Protein AF-A0A1F8R377-F1 (afdb_monomer_lite)

Secondary structure (DSSP, 8-state):
------------SSPSSSPPPPPTTSSTTS--HHHHHHHSSEEEEEEETTEEEEEESSS-EEGGGS-HHHHHHHHHHHHHHHHHHHHTT---EEEEESTTTTS-TTHHHHHHHHHHHHHHTT-EEEEE---GGG--

pLDDT: mean 83.49, std 13.33, range [43.28, 95.69]

Foldseek 3Di:
DDDPPDDPPPDPLADPPDDFDFPPCLDDPHFQPQLCQQQVFFGHWHDDPPWIWTHGPDDIDTLVPDQPQSNLSNVVSNVVRVVCSSNPPDAEEEEAECSRVRPDPVSVQSNLVSVVVSVVSVHHYHYHDPDPVSVD

Radius of gyration: 17.76 Å; chains: 1; bounding box: 64×40×36 Å

Structure (mmCIF, N/CA/C/O backbone):
data_AF-A0A1F8R377-F1
#
_entry.id   AF-A0A1F8R377-F1
#
loop_
_atom_site.group_PDB
_atom_site.id
_atom_site.type_symbol
_atom_site.label_atom_id
_atom_site.label_alt_id
_atom_site.label_comp_id
_atom_site.label_asym_id
_atom_site.label_entity_id
_atom_site.label_seq_id
_atom_site.pdbx_PDB_ins_code
_atom_site.Cartn_x
_atom_site.Cartn_y
_atom_site.Cartn_z
_atom_site.occupancy
_atom_site.B_iso_or_equiv
_atom_site.auth_seq_id
_atom_site.auth_comp_id
_atom_site.auth_asym_id
_atom_site.auth_atom_id
_atom_site.pdbx_PDB_model_num
ATOM 1 N N . MET A 1 1 ? -48.054 -1.932 22.380 1.00 43.28 1 MET A N 1
ATOM 2 C CA . MET A 1 1 ? -46.726 -1.581 22.939 1.00 43.28 1 MET A CA 1
ATOM 3 C C . MET A 1 1 ? -45.686 -1.717 21.833 1.00 43.28 1 MET A C 1
ATOM 5 O O . MET A 1 1 ? -45.443 -2.829 21.389 1.00 43.28 1 MET A O 1
ATOM 9 N N . SER A 1 2 ? -45.140 -0.607 21.327 1.00 44.34 2 SER A N 1
ATOM 10 C CA . SER A 1 2 ? -44.118 -0.620 20.266 1.00 44.34 2 SER A CA 1
ATOM 11 C C . SER A 1 2 ? -42.727 -0.644 20.901 1.00 44.34 2 SER A C 1
ATOM 13 O O . SER A 1 2 ? -42.368 0.277 21.635 1.00 44.34 2 SER A O 1
ATOM 15 N N . LYS A 1 3 ? -41.957 -1.714 20.671 1.00 50.31 3 LYS A N 1
ATOM 16 C CA . LYS A 1 3 ? -40.560 -1.805 21.115 1.00 50.31 3 LYS A CA 1
ATOM 17 C C . LYS A 1 3 ? -39.713 -0.908 20.207 1.00 50.31 3 LYS A C 1
ATOM 19 O O . LYS A 1 3 ? -39.442 -1.273 19.065 1.00 50.31 3 LYS A O 1
ATOM 24 N N . LYS A 1 4 ? -39.299 0.265 20.699 1.00 47.84 4 LYS A N 1
ATOM 25 C CA . LYS A 1 4 ? -38.280 1.090 20.032 1.00 47.84 4 LYS A CA 1
ATOM 26 C C . LYS A 1 4 ? -36.978 0.284 19.978 1.00 47.84 4 LYS A C 1
ATOM 28 O O . LYS A 1 4 ? -36.413 -0.029 21.021 1.00 47.84 4 LYS A O 1
ATOM 33 N N . LYS A 1 5 ? -36.523 -0.066 18.773 1.00 52.59 5 LYS A N 1
ATOM 34 C CA . LYS A 1 5 ? -35.173 -0.595 18.552 1.00 52.59 5 LYS A CA 1
ATOM 35 C C . LYS A 1 5 ? -34.185 0.538 18.832 1.00 52.59 5 LYS A C 1
ATOM 37 O O . LYS A 1 5 ? -34.116 1.497 18.070 1.00 52.59 5 LYS A O 1
ATOM 42 N N . THR A 1 6 ? -33.467 0.456 19.943 1.00 46.25 6 THR A N 1
ATOM 43 C CA . THR A 1 6 ? -32.297 1.292 20.210 1.00 46.25 6 THR A CA 1
ATOM 44 C C . THR A 1 6 ? -31.162 0.800 19.320 1.00 46.25 6 THR A C 1
ATOM 46 O O . THR A 1 6 ? -30.608 -0.272 19.545 1.00 46.25 6 THR A O 1
ATOM 49 N N . PHE A 1 7 ? -30.846 1.558 18.271 1.00 49.91 7 PHE A N 1
ATOM 50 C CA . PHE A 1 7 ? -29.603 1.359 17.533 1.00 49.91 7 PHE A CA 1
ATOM 51 C C . PHE A 1 7 ? -28.437 1.806 18.426 1.00 49.91 7 PHE A C 1
ATOM 53 O O . PHE A 1 7 ? -28.554 2.853 19.072 1.00 49.91 7 PHE A O 1
ATOM 60 N N . PRO A 1 8 ? -27.334 1.044 18.508 1.00 50.38 8 PRO A N 1
ATOM 61 C CA . PRO A 1 8 ? -26.148 1.508 19.209 1.00 50.38 8 PRO A CA 1
ATOM 62 C C . PRO A 1 8 ? -25.657 2.798 18.545 1.00 50.38 8 PRO A C 1
ATOM 64 O O . PRO A 1 8 ? -25.475 2.868 17.332 1.00 50.38 8 PRO A O 1
ATOM 67 N N . SER A 1 9 ? -25.486 3.835 19.361 1.00 55.06 9 SER A N 1
ATOM 68 C CA . SER A 1 9 ? -24.870 5.099 18.969 1.00 55.06 9 SER A CA 1
ATOM 69 C C . SER A 1 9 ? -23.443 4.816 18.498 1.00 55.06 9 SER A C 1
ATOM 71 O O . SER A 1 9 ? -22.589 4.504 19.328 1.00 55.06 9 SER A O 1
ATOM 73 N N . GLN A 1 10 ? -23.169 4.931 17.195 1.00 56.22 10 GLN A N 1
ATOM 74 C CA . GLN A 1 10 ? -21.793 4.953 16.696 1.00 56.22 10 GLN A CA 1
ATOM 75 C C . GLN A 1 10 ? -21.073 6.142 17.339 1.00 56.22 10 GLN A C 1
ATOM 77 O O . GLN A 1 10 ? -21.450 7.297 17.138 1.00 56.22 10 GLN A O 1
ATOM 82 N N . SER A 1 11 ? -20.046 5.862 18.140 1.00 58.06 11 SER A N 1
ATOM 83 C CA . SER A 1 11 ? -19.101 6.884 18.576 1.00 58.06 11 SER A CA 1
ATOM 84 C C . SER A 1 11 ? -18.516 7.565 17.342 1.00 58.06 11 SER A C 1
ATOM 86 O O . SER A 1 11 ? -18.136 6.887 16.387 1.00 58.06 11 SER A O 1
ATOM 88 N N . SER A 1 12 ? -18.453 8.898 17.354 1.00 62.97 12 SER A N 1
ATOM 89 C CA . SER A 1 12 ? -17.811 9.675 16.291 1.00 62.97 12 SER A CA 1
ATOM 90 C C . SER A 1 12 ? -16.384 9.169 16.085 1.00 62.97 12 SER A C 1
ATOM 92 O O . SER A 1 12 ? -15.535 9.402 16.940 1.00 62.97 12 SER A O 1
ATOM 94 N N . LEU A 1 13 ? -16.129 8.489 14.963 1.00 62.69 13 LEU A N 1
ATOM 95 C CA . LEU A 1 13 ? -14.787 8.039 14.569 1.00 62.69 13 LEU A CA 1
ATOM 96 C C . LEU A 1 13 ? -13.853 9.218 14.272 1.00 62.69 13 LEU A C 1
ATOM 98 O O . LEU A 1 13 ? -12.641 9.061 14.267 1.00 62.69 13 LEU A O 1
ATOM 102 N N . PHE A 1 14 ? -14.410 10.404 14.033 1.00 63.78 14 PHE A N 1
ATOM 103 C CA . PHE A 1 14 ? -13.638 11.598 13.733 1.00 63.78 14 PHE A CA 1
ATOM 104 C C . PHE A 1 14 ? -13.398 12.412 15.009 1.00 63.78 14 PHE A C 1
ATOM 106 O O . PHE A 1 14 ? -14.375 12.797 15.673 1.00 63.78 14 PHE A O 1
ATOM 113 N N . PRO A 1 15 ? -12.132 12.711 15.352 1.00 62.75 15 PRO A N 1
ATOM 114 C CA . PRO A 1 15 ? -11.808 13.663 16.404 1.00 62.75 15 PRO A CA 1
ATOM 115 C C . PRO A 1 15 ? -12.434 15.022 16.087 1.00 62.75 15 PRO A C 1
ATOM 117 O O . PRO A 1 15 ? -12.248 15.577 15.003 1.00 62.75 15 PRO A O 1
ATOM 120 N N . LYS A 1 16 ? -13.207 15.578 17.024 1.00 63.56 16 LYS A N 1
ATOM 121 C CA . LYS A 1 16 ? -13.740 16.936 16.873 1.00 63.56 16 LYS A CA 1
ATOM 122 C C . LYS A 1 16 ? -12.627 17.945 17.167 1.00 63.56 16 LYS A C 1
ATOM 124 O O . LYS A 1 16 ? -12.137 18.001 18.289 1.00 63.56 16 LYS A O 1
ATOM 129 N N . GLY A 1 17 ? -12.279 18.773 16.181 1.00 65.12 17 GLY A N 1
ATOM 130 C CA . GLY A 1 17 ? -11.490 19.997 16.385 1.00 65.12 17 GLY A CA 1
ATOM 131 C C . GLY A 1 17 ? -9.964 19.865 16.315 1.00 65.12 17 GLY A C 1
ATOM 132 O O . GLY A 1 17 ? -9.280 20.850 16.568 1.00 65.12 17 GLY A O 1
ATOM 133 N N . THR A 1 18 ? -9.413 18.702 15.957 1.00 72.00 18 THR A N 1
ATOM 134 C CA . THR A 1 18 ? -7.964 18.513 15.746 1.00 72.00 18 THR A CA 1
ATOM 135 C C . THR A 1 18 ? -7.715 17.671 14.503 1.00 72.00 18 THR A C 1
ATOM 137 O O . THR A 1 18 ? -8.391 16.666 14.295 1.00 72.00 18 THR A O 1
ATOM 140 N N . ILE A 1 19 ? -6.753 18.083 13.670 1.00 70.25 19 ILE A N 1
ATOM 141 C CA . ILE A 1 19 ? -6.291 17.279 12.534 1.00 70.25 19 ILE A CA 1
ATOM 142 C C . ILE A 1 19 ? -5.509 16.092 13.112 1.00 70.25 19 ILE A C 1
ATOM 144 O O . ILE A 1 19 ? -4.500 16.324 13.789 1.00 70.25 19 ILE A O 1
ATOM 148 N N . PRO A 1 20 ? -5.961 14.846 12.885 1.00 70.75 20 PRO A N 1
ATOM 149 C CA . PRO A 1 20 ? -5.240 13.662 13.328 1.00 70.75 20 PRO A CA 1
ATOM 150 C C . PRO A 1 20 ? -3.806 13.668 12.790 1.00 70.75 20 PRO A C 1
ATOM 152 O O . PRO A 1 20 ? -3.578 14.020 11.634 1.00 70.75 20 PRO A O 1
ATOM 155 N N . GLN A 1 21 ? -2.845 13.287 13.628 1.00 75.56 21 GLN A N 1
ATOM 156 C CA . GLN A 1 21 ? -1.466 13.067 13.198 1.00 75.56 21 GLN A CA 1
ATOM 157 C C . GLN A 1 21 ? -1.294 11.597 12.832 1.00 75.56 21 GLN A C 1
ATOM 159 O O . GLN A 1 21 ? -1.872 10.724 13.484 1.00 75.56 21 GLN A O 1
ATOM 164 N N . MET A 1 22 ? -0.504 11.317 11.796 1.00 73.38 22 MET A N 1
ATOM 165 C CA . MET A 1 22 ? -0.186 9.938 11.435 1.00 73.38 22 MET A CA 1
ATOM 166 C C . MET A 1 22 ? 0.491 9.219 12.615 1.00 73.38 22 MET A C 1
ATOM 168 O O . MET A 1 22 ? 1.257 9.847 13.343 1.00 73.38 22 MET A O 1
ATOM 172 N N . PRO A 1 23 ? 0.239 7.916 12.823 1.00 68.69 23 PRO A N 1
ATOM 173 C CA . PRO A 1 23 ? 0.976 7.125 13.805 1.00 68.69 23 PRO A CA 1
ATOM 174 C C . PRO A 1 23 ? 2.465 7.019 13.453 1.00 68.69 23 PRO A C 1
ATOM 176 O O . PRO A 1 23 ? 2.829 7.054 12.276 1.00 68.69 23 PRO A O 1
ATOM 179 N N . GLU A 1 24 ? 3.331 6.844 14.452 1.00 68.62 24 GLU A N 1
ATOM 180 C CA . GLU A 1 24 ? 4.771 6.660 14.227 1.00 68.62 24 GLU A CA 1
ATOM 181 C C . GLU A 1 24 ? 5.041 5.504 13.241 1.00 68.62 24 GLU A C 1
ATOM 183 O O . GLU A 1 24 ? 4.346 4.485 13.239 1.00 68.62 24 GLU A O 1
ATOM 188 N N . GLY A 1 25 ? 6.008 5.700 12.338 1.00 68.25 25 GLY A N 1
ATOM 189 C CA . GLY A 1 25 ? 6.290 4.794 11.219 1.00 68.25 25 GLY A CA 1
ATOM 190 C C . GLY A 1 25 ? 5.428 5.044 9.977 1.00 68.25 25 GLY A C 1
ATOM 191 O O . GLY A 1 25 ? 5.827 4.682 8.881 1.00 68.25 25 GLY A O 1
ATOM 192 N N . TYR A 1 26 ? 4.283 5.725 10.075 1.00 68.31 26 TYR A N 1
ATOM 193 C CA . TYR A 1 26 ? 3.432 6.010 8.909 1.00 68.31 26 TYR A CA 1
ATOM 194 C C . TYR A 1 26 ? 3.726 7.350 8.221 1.00 68.31 26 TYR A C 1
ATOM 196 O O . TYR A 1 26 ? 3.200 7.597 7.134 1.00 68.31 26 TYR A O 1
ATOM 204 N N . TYR A 1 27 ? 4.580 8.183 8.819 1.00 64.75 27 TYR A N 1
ATOM 205 C CA . TYR A 1 27 ? 5.034 9.469 8.289 1.00 64.75 27 TYR A CA 1
ATOM 206 C C . TYR A 1 27 ? 6.553 9.636 8.447 1.00 64.75 27 TYR A C 1
ATOM 208 O O . TYR A 1 27 ? 7.129 9.121 9.403 1.00 64.75 27 TYR A O 1
ATOM 216 N N . SER A 1 28 ? 7.146 10.363 7.488 1.00 62.12 28 SER A N 1
ATOM 217 C CA . SER A 1 28 ? 8.529 10.874 7.400 1.00 62.12 28 SER A CA 1
ATOM 218 C C . SER A 1 28 ? 9.658 9.919 7.798 1.00 62.12 28 SER A C 1
ATOM 220 O O . SER A 1 28 ? 9.823 9.624 8.979 1.00 62.12 28 SER A O 1
ATOM 222 N N . SER A 1 29 ? 10.493 9.540 6.823 1.00 60.72 29 SER A N 1
ATOM 223 C CA . SER A 1 29 ? 11.801 8.850 6.939 1.00 60.72 29 SER A CA 1
ATOM 224 C C . SER A 1 29 ? 11.817 7.478 7.623 1.00 60.72 29 SER A C 1
ATOM 226 O O . SER A 1 29 ? 12.674 6.653 7.314 1.00 60.72 29 SER A O 1
ATOM 228 N N . ASN A 1 30 ? 10.876 7.215 8.522 1.00 73.88 30 ASN A N 1
ATOM 229 C CA . ASN A 1 30 ? 10.750 6.002 9.300 1.00 73.88 30 ASN A CA 1
ATOM 230 C C . ASN A 1 30 ? 10.074 4.898 8.476 1.00 73.88 30 ASN A C 1
ATOM 232 O O . ASN A 1 30 ? 9.258 5.199 7.598 1.00 73.88 30 ASN A O 1
ATOM 236 N N . PRO A 1 31 ? 10.379 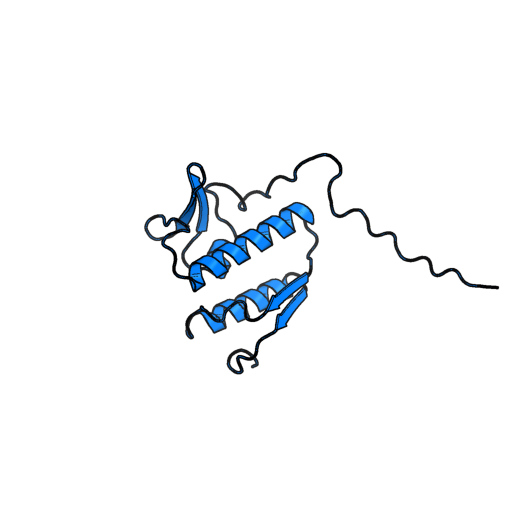3.618 8.754 1.00 80.81 31 PRO A N 1
ATOM 237 C CA . PRO A 1 31 ? 9.775 2.505 8.038 1.00 80.81 31 PRO A CA 1
ATOM 238 C C . PRO A 1 31 ? 8.246 2.481 8.173 1.00 80.81 31 PRO A C 1
ATOM 240 O O . PRO A 1 31 ? 7.701 2.316 9.265 1.00 80.81 31 PRO A O 1
ATOM 243 N N . ASN A 1 32 ? 7.566 2.583 7.036 1.00 87.38 32 ASN A N 1
ATOM 244 C CA . ASN A 1 32 ? 6.139 2.396 6.878 1.00 87.38 32 ASN A CA 1
ATOM 245 C C . ASN A 1 32 ? 5.817 0.902 6.748 1.00 87.38 32 ASN A C 1
ATOM 247 O O . ASN A 1 32 ? 6.174 0.267 5.747 1.00 87.38 32 ASN A O 1
ATOM 251 N N . PRO A 1 33 ? 5.090 0.330 7.725 1.00 81.56 33 PRO A N 1
ATOM 252 C CA . PRO A 1 33 ? 4.854 -1.109 7.782 1.00 81.56 33 PRO A CA 1
ATOM 253 C C . PRO A 1 33 ? 3.994 -1.618 6.619 1.00 81.56 33 PRO A C 1
ATOM 255 O O . PRO A 1 33 ? 4.055 -2.799 6.286 1.00 81.56 33 PRO A O 1
ATOM 258 N N . ASN A 1 34 ? 3.211 -0.747 5.974 1.00 89.06 34 ASN A N 1
ATOM 259 C CA . ASN A 1 34 ? 2.420 -1.112 4.804 1.00 89.06 34 ASN A CA 1
ATOM 260 C C . ASN A 1 34 ? 3.191 -0.914 3.501 1.00 89.06 34 ASN A C 1
ATOM 262 O O . ASN A 1 34 ? 3.020 -1.706 2.580 1.00 89.06 34 ASN A O 1
ATOM 266 N N . LEU A 1 35 ? 4.058 0.095 3.403 1.00 92.75 35 LEU A N 1
ATOM 267 C CA . LEU A 1 35 ? 4.763 0.387 2.156 1.00 92.75 35 LEU A CA 1
ATOM 268 C C . LEU A 1 35 ? 5.656 -0.779 1.738 1.00 92.75 35 LEU A C 1
ATOM 270 O O . LEU A 1 35 ? 5.531 -1.272 0.613 1.00 92.75 35 LEU A O 1
ATOM 274 N N . ARG A 1 36 ? 6.481 -1.289 2.659 1.00 90.81 36 ARG A N 1
ATOM 275 C CA . ARG A 1 36 ? 7.332 -2.452 2.374 1.00 90.81 36 ARG A CA 1
ATOM 276 C C . ARG A 1 36 ? 6.509 -3.690 2.088 1.00 90.81 36 ARG A C 1
ATOM 278 O O . ARG A 1 36 ? 6.829 -4.466 1.192 1.00 90.81 36 ARG A O 1
ATOM 285 N N . ARG A 1 37 ? 5.400 -3.827 2.802 1.00 90.38 37 ARG A N 1
ATOM 286 C CA . ARG A 1 37 ? 4.471 -4.937 2.665 1.00 90.38 37 ARG A CA 1
ATOM 287 C C . ARG A 1 37 ? 3.698 -4.942 1.342 1.00 90.38 37 ARG A C 1
ATOM 289 O O . ARG A 1 37 ? 3.332 -6.021 0.915 1.00 90.38 37 ARG A O 1
ATOM 296 N N . PHE A 1 38 ? 3.458 -3.798 0.697 1.00 92.00 38 PHE A N 1
ATOM 297 C CA . PHE A 1 38 ? 2.750 -3.719 -0.593 1.00 92.00 38 PHE A CA 1
ATOM 298 C C . PHE A 1 38 ? 3.656 -3.454 -1.794 1.00 92.00 38 PHE A C 1
ATOM 300 O O . PHE A 1 38 ? 3.261 -3.748 -2.914 1.00 92.00 38 PHE A O 1
ATOM 307 N N . THR A 1 39 ? 4.879 -2.954 -1.601 1.00 92.31 39 THR A N 1
ATOM 308 C CA . THR A 1 39 ? 5.834 -2.754 -2.707 1.00 92.31 39 THR A CA 1
ATOM 309 C C . THR A 1 39 ? 6.975 -3.769 -2.740 1.00 92.31 39 THR A C 1
ATOM 311 O O . THR A 1 39 ? 7.517 -4.038 -3.810 1.00 92.31 39 THR A O 1
ATOM 314 N N . GLY A 1 40 ? 7.353 -4.339 -1.594 1.00 89.44 40 GLY A N 1
ATOM 315 C CA . GLY A 1 40 ? 8.441 -5.308 -1.452 1.00 89.44 40 GLY A CA 1
ATOM 316 C C . GLY A 1 40 ? 9.840 -4.689 -1.403 1.00 89.44 40 GLY A C 1
ATOM 317 O O . GLY A 1 40 ? 10.762 -5.348 -0.920 1.00 89.44 40 GLY A O 1
ATOM 318 N N . ILE A 1 41 ? 9.997 -3.436 -1.844 1.00 90.62 41 ILE A N 1
ATOM 319 C CA . ILE A 1 41 ? 11.305 -2.779 -2.021 1.00 90.62 41 ILE A CA 1
ATOM 320 C C . ILE A 1 41 ? 11.419 -1.391 -1.378 1.00 90.62 41 ILE A C 1
ATOM 322 O O . ILE A 1 41 ? 12.541 -0.959 -1.118 1.00 90.62 41 ILE A O 1
ATOM 326 N N . TYR A 1 42 ? 10.303 -0.703 -1.108 1.00 93.88 42 TYR A N 1
ATOM 327 C CA . TYR A 1 42 ? 10.304 0.618 -0.474 1.00 93.88 42 TYR A CA 1
ATOM 328 C C . TYR A 1 42 ? 9.900 0.523 0.987 1.00 93.88 42 TYR A C 1
ATOM 330 O O . TYR A 1 42 ? 8.984 -0.216 1.327 1.00 93.88 42 TYR A O 1
ATOM 338 N N . ASP A 1 43 ? 10.558 1.300 1.835 1.00 92.12 43 ASP A N 1
ATOM 339 C CA . ASP A 1 43 ? 10.394 1.256 3.280 1.00 92.12 43 ASP A CA 1
ATOM 340 C C . ASP A 1 43 ? 9.724 2.507 3.820 1.00 92.12 43 ASP A C 1
ATOM 342 O O . ASP A 1 43 ? 8.922 2.382 4.730 1.00 92.12 43 ASP A O 1
ATOM 346 N N . SER A 1 44 ? 9.980 3.698 3.276 1.00 92.12 44 SER A N 1
ATOM 347 C CA . SER A 1 44 ? 9.429 4.936 3.839 1.00 92.12 44 SER A CA 1
ATOM 348 C C . SER A 1 44 ? 8.950 5.936 2.792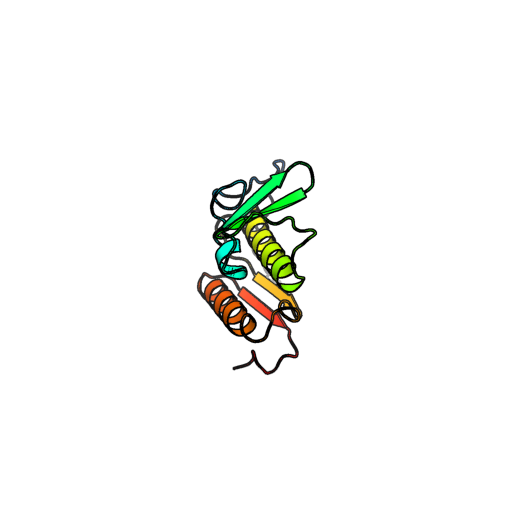 1.00 92.12 44 SER A C 1
ATOM 350 O O . SER A 1 44 ? 9.354 5.901 1.626 1.00 92.12 44 SER A O 1
ATOM 352 N N . PHE A 1 45 ? 8.059 6.821 3.243 1.00 91.44 45 PHE A N 1
ATOM 353 C CA . PHE A 1 45 ? 7.634 8.011 2.516 1.00 91.44 45 PHE A CA 1
ATOM 354 C C . PHE A 1 45 ? 8.377 9.235 3.043 1.00 91.44 45 PHE A C 1
ATOM 356 O O . PHE A 1 45 ? 8.572 9.390 4.252 1.00 91.44 45 PHE A O 1
ATOM 363 N N . ASP A 1 46 ? 8.727 10.121 2.126 1.00 89.94 46 ASP A N 1
ATOM 364 C CA . ASP A 1 46 ? 9.313 11.423 2.395 1.00 89.94 46 ASP A CA 1
ATOM 365 C C . ASP A 1 46 ? 8.577 12.500 1.587 1.00 89.94 46 ASP A C 1
ATOM 367 O O . ASP A 1 46 ? 7.916 12.195 0.588 1.00 89.94 46 ASP A O 1
ATOM 371 N N . LEU A 1 47 ? 8.664 13.746 2.044 1.00 87.81 47 LEU A N 1
ATOM 372 C CA . LEU A 1 47 ? 8.037 14.902 1.409 1.00 87.81 47 LEU A CA 1
ATOM 373 C C . LEU A 1 47 ? 9.099 15.965 1.140 1.00 87.81 47 LEU A C 1
ATOM 375 O O . LEU A 1 47 ? 9.614 16.593 2.063 1.00 87.81 47 LEU A O 1
ATOM 379 N N . GLU A 1 48 ? 9.390 16.194 -0.137 1.00 89.31 48 GLU A N 1
ATOM 380 C CA . GLU A 1 48 ? 10.276 17.266 -0.589 1.00 89.31 48 GLU A CA 1
ATOM 381 C C . GLU A 1 48 ? 9.432 18.320 -1.321 1.00 89.31 48 GLU A C 1
ATOM 383 O O . GLU A 1 48 ? 9.098 18.185 -2.498 1.00 89.31 48 GLU A O 1
ATOM 388 N N . GLY A 1 49 ? 9.037 19.373 -0.598 1.00 88.56 49 GLY A N 1
ATOM 389 C CA . GLY A 1 49 ? 8.075 20.356 -1.101 1.00 88.56 49 GLY A CA 1
ATOM 390 C C . GLY A 1 49 ? 6.686 19.734 -1.268 1.00 88.56 49 GLY A C 1
ATOM 391 O O . GLY A 1 49 ? 6.092 19.281 -0.293 1.00 88.56 49 GLY A O 1
ATOM 392 N N . GLU A 1 50 ? 6.177 19.713 -2.500 1.00 87.50 50 GLU A N 1
ATOM 393 C CA . GLU A 1 50 ? 4.897 19.078 -2.857 1.00 87.50 50 GLU A CA 1
ATOM 394 C C . GLU A 1 50 ? 5.073 17.662 -3.441 1.00 87.50 50 GLU A C 1
ATOM 396 O O . GLU A 1 50 ? 4.094 16.999 -3.784 1.00 87.50 50 GLU A O 1
ATOM 401 N N . GLU A 1 51 ? 6.314 17.179 -3.562 1.00 90.00 51 GLU A N 1
ATOM 402 C CA . GLU A 1 51 ? 6.612 15.860 -4.116 1.00 90.00 51 GLU A CA 1
ATOM 403 C C . GLU A 1 51 ? 6.714 14.790 -3.026 1.00 90.00 51 GLU A C 1
ATOM 405 O O . GLU A 1 51 ? 7.427 14.942 -2.031 1.00 90.00 51 GLU A O 1
ATOM 410 N N . VAL A 1 52 ? 6.037 13.660 -3.257 1.00 91.25 52 VAL A N 1
ATOM 411 C CA . VAL A 1 52 ? 6.174 12.457 -2.431 1.00 91.25 52 VAL A CA 1
ATOM 412 C C . VAL A 1 52 ? 7.294 11.584 -2.986 1.00 91.25 52 VAL A C 1
ATOM 414 O O . VAL A 1 52 ? 7.300 11.222 -4.169 1.00 91.25 52 VAL A O 1
ATOM 417 N N . ILE A 1 53 ? 8.217 11.200 -2.109 1.00 93.56 53 ILE A N 1
ATOM 418 C CA . ILE A 1 53 ? 9.381 10.376 -2.432 1.00 93.56 53 ILE A CA 1
ATOM 419 C C . ILE A 1 53 ? 9.315 9.065 -1.653 1.00 93.56 53 ILE A C 1
ATOM 421 O O . ILE A 1 53 ? 9.009 9.048 -0.464 1.00 93.56 53 ILE A O 1
ATOM 425 N N . LEU A 1 54 ? 9.612 7.954 -2.326 1.00 94.00 54 LEU A N 1
ATOM 426 C CA . LEU A 1 54 ? 9.774 6.642 -1.708 1.00 94.00 54 LEU A CA 1
ATOM 427 C C . LEU A 1 54 ? 11.258 6.376 -1.524 1.00 94.00 54 LEU A C 1
ATOM 429 O O . LEU A 1 54 ? 12.038 6.515 -2.470 1.00 94.00 54 LEU A O 1
ATOM 433 N N . ARG A 1 55 ? 11.632 5.929 -0.329 1.00 93.44 55 ARG A N 1
ATOM 434 C CA . ARG A 1 55 ? 12.979 5.437 -0.022 1.00 93.44 55 ARG A CA 1
ATOM 435 C C . ARG A 1 55 ? 12.914 3.938 0.243 1.00 93.44 55 ARG A C 1
ATOM 437 O O . ARG A 1 55 ? 11.916 3.449 0.768 1.00 93.44 55 ARG A O 1
ATOM 444 N N . GLY A 1 56 ? 13.942 3.201 -0.156 1.00 90.81 56 GLY A N 1
ATOM 445 C CA . GLY A 1 56 ? 13.979 1.743 -0.067 1.00 90.81 56 GLY A CA 1
ATOM 446 C C . GLY A 1 56 ? 15.396 1.202 -0.185 1.00 90.81 56 GLY A C 1
ATOM 447 O O . GLY A 1 56 ? 16.351 1.898 0.147 1.00 90.81 56 GLY A O 1
ATOM 448 N N . VAL A 1 57 ? 15.516 -0.034 -0.675 1.00 84.94 57 VAL A N 1
ATOM 449 C CA . VAL A 1 57 ? 16.821 -0.681 -0.920 1.00 84.94 57 VAL A CA 1
ATOM 450 C C . VAL A 1 57 ? 17.609 0.036 -2.021 1.00 84.94 57 VAL A C 1
ATOM 452 O O . VAL A 1 57 ? 18.826 0.170 -1.924 1.00 84.94 57 VAL A O 1
ATOM 455 N N . ASP A 1 58 ? 16.901 0.503 -3.047 1.00 88.38 58 ASP A N 1
ATOM 456 C CA . ASP A 1 58 ? 17.471 1.231 -4.175 1.00 88.38 58 ASP A CA 1
ATOM 457 C C . ASP A 1 58 ? 17.429 2.751 -3.949 1.00 88.38 58 ASP A C 1
ATOM 459 O O . ASP A 1 58 ? 16.974 3.262 -2.922 1.00 88.38 58 ASP A O 1
ATOM 463 N N . GLU A 1 59 ? 17.881 3.495 -4.957 1.00 90.88 59 GLU A N 1
ATOM 464 C CA . GLU A 1 59 ? 17.785 4.950 -4.988 1.00 90.88 59 GLU A CA 1
ATOM 465 C C . GLU A 1 59 ? 16.348 5.462 -4.760 1.00 90.88 59 GLU A C 1
ATOM 467 O O . GLU A 1 59 ? 15.387 4.874 -5.277 1.00 90.88 59 GLU A O 1
ATOM 472 N N . PRO A 1 60 ? 16.187 6.609 -4.070 1.00 93.88 60 PRO A N 1
ATOM 473 C CA . PRO A 1 60 ? 14.887 7.235 -3.881 1.00 93.88 60 PRO A CA 1
ATOM 474 C C . PRO A 1 60 ? 14.164 7.494 -5.205 1.00 93.88 60 PRO A C 1
ATOM 476 O O . PRO A 1 60 ? 14.770 7.886 -6.208 1.00 93.88 60 PRO A O 1
ATOM 479 N N . ARG A 1 61 ? 12.844 7.300 -5.210 1.00 95.69 61 ARG A N 1
ATOM 480 C CA . ARG A 1 61 ? 11.998 7.528 -6.388 1.00 95.69 61 ARG A CA 1
ATOM 481 C C . ARG A 1 61 ? 10.852 8.464 -6.055 1.00 95.69 61 ARG A C 1
ATOM 483 O O . ARG A 1 61 ? 10.150 8.273 -5.067 1.00 95.69 61 ARG A O 1
ATOM 490 N N . ARG A 1 62 ? 10.636 9.449 -6.921 1.00 95.19 62 ARG A N 1
ATOM 491 C CA . ARG A 1 62 ? 9.455 10.315 -6.890 1.00 95.19 62 ARG A CA 1
ATOM 492 C C . ARG A 1 62 ? 8.228 9.555 -7.368 1.00 95.19 62 ARG A C 1
ATOM 494 O O . ARG A 1 62 ? 8.341 8.714 -8.260 1.00 95.19 62 ARG A O 1
ATOM 501 N N . PHE A 1 63 ? 7.055 9.900 -6.844 1.00 93.94 63 PHE A N 1
ATOM 502 C CA . PHE A 1 63 ? 5.776 9.352 -7.315 1.00 93.94 63 PHE A CA 1
ATOM 503 C C . PHE A 1 63 ? 5.605 9.494 -8.836 1.00 93.94 63 PHE A C 1
ATOM 505 O O . PHE A 1 63 ? 5.124 8.569 -9.486 1.00 93.94 63 PHE A O 1
ATOM 512 N N . SER A 1 64 ? 6.053 10.619 -9.400 1.00 91.12 64 SER A N 1
ATOM 513 C CA . SER A 1 64 ? 5.943 10.967 -10.823 1.00 91.12 64 SER A CA 1
ATOM 514 C C . SER A 1 64 ? 6.677 10.019 -11.779 1.00 91.12 64 SER A C 1
ATOM 516 O O . SER A 1 64 ? 6.353 9.991 -12.964 1.00 91.12 64 SER A O 1
ATOM 518 N N . VAL A 1 65 ? 7.641 9.235 -11.285 1.00 94.81 65 VAL A N 1
ATOM 519 C CA . VAL A 1 65 ? 8.449 8.308 -12.100 1.00 94.81 65 VAL A CA 1
ATOM 520 C C . VAL A 1 65 ? 8.195 6.835 -11.771 1.00 94.81 65 VAL A C 1
ATOM 522 O O . VAL A 1 65 ? 8.890 5.957 -12.286 1.00 94.81 65 VAL A O 1
ATOM 525 N N . LEU A 1 66 ? 7.233 6.536 -10.894 1.00 94.19 66 LEU A N 1
ATOM 526 C CA . LEU A 1 66 ? 6.880 5.159 -10.559 1.00 94.19 66 LEU A CA 1
ATOM 527 C C . LEU A 1 66 ? 6.129 4.484 -11.708 1.00 94.19 66 LEU A C 1
ATOM 529 O O . LEU A 1 66 ? 5.356 5.111 -12.429 1.00 94.19 66 LEU A O 1
ATOM 533 N N . SER A 1 67 ? 6.289 3.163 -11.820 1.00 92.75 67 SER A N 1
ATOM 534 C CA . SER A 1 67 ? 5.349 2.361 -12.608 1.00 92.75 67 SER A CA 1
ATOM 535 C C . SER A 1 67 ? 3.941 2.454 -12.008 1.00 92.75 67 SER A C 1
ATOM 537 O O . SER A 1 67 ? 3.806 2.580 -10.787 1.00 92.75 67 SER A O 1
ATOM 539 N N . THR A 1 68 ? 2.901 2.319 -12.836 1.00 93.19 68 THR A N 1
ATOM 540 C CA . THR A 1 68 ? 1.498 2.373 -12.387 1.00 93.19 68 THR A CA 1
ATOM 541 C C . THR A 1 68 ? 1.225 1.408 -11.233 1.00 93.19 68 THR A C 1
ATOM 543 O O . THR A 1 68 ? 0.710 1.823 -10.201 1.00 93.19 68 THR A O 1
ATOM 546 N N . GLY A 1 69 ? 1.664 0.148 -11.337 1.00 92.44 69 GLY A N 1
ATOM 547 C CA . GLY A 1 69 ? 1.452 -0.837 -10.271 1.00 92.44 69 GLY A CA 1
ATOM 548 C C . GLY A 1 69 ? 2.159 -0.475 -8.959 1.00 92.44 69 GLY A C 1
ATOM 549 O O . GLY A 1 69 ? 1.585 -0.622 -7.883 1.00 92.44 69 GLY A O 1
ATOM 550 N N . THR A 1 70 ? 3.390 0.046 -9.017 1.00 93.56 70 THR A N 1
ATOM 551 C CA . THR A 1 70 ? 4.103 0.504 -7.809 1.00 93.56 70 THR A CA 1
ATOM 552 C C . THR A 1 70 ? 3.440 1.736 -7.192 1.00 93.56 70 THR A C 1
ATOM 554 O O . THR A 1 70 ? 3.326 1.823 -5.970 1.00 93.56 70 THR A O 1
ATOM 557 N N . TYR A 1 71 ? 2.990 2.674 -8.025 1.00 94.31 71 TYR A N 1
ATOM 558 C CA . TYR A 1 71 ? 2.258 3.859 -7.591 1.00 94.31 71 TYR A CA 1
ATOM 559 C C . TYR A 1 71 ? 0.968 3.478 -6.849 1.00 94.31 71 TYR A C 1
ATOM 561 O O . TYR A 1 71 ? 0.734 3.950 -5.737 1.00 94.31 71 TYR A O 1
ATOM 569 N N . GLU A 1 72 ? 0.175 2.556 -7.397 1.00 93.69 72 GLU A N 1
ATOM 570 C CA . GLU A 1 72 ? -1.063 2.067 -6.774 1.00 93.69 72 GLU A CA 1
ATOM 571 C C . GLU A 1 72 ? -0.821 1.350 -5.441 1.00 93.69 72 GLU A C 1
ATOM 573 O O . GLU A 1 72 ? -1.531 1.592 -4.464 1.00 93.69 72 GLU A O 1
ATOM 578 N N . GLN A 1 73 ? 0.222 0.523 -5.357 1.00 93.50 73 GLN A N 1
ATOM 579 C CA . GLN A 1 73 ? 0.624 -0.140 -4.112 1.00 93.50 73 GLN A CA 1
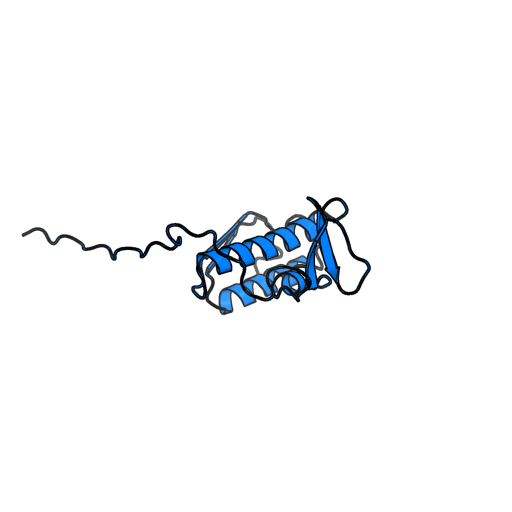ATOM 580 C C . GLN A 1 73 ? 1.035 0.862 -3.026 1.00 93.50 73 GLN A C 1
ATOM 582 O O . GLN A 1 73 ? 0.639 0.728 -1.866 1.00 93.50 73 GLN A O 1
ATOM 587 N N . ALA A 1 74 ? 1.806 1.888 -3.395 1.00 93.88 74 ALA A N 1
ATOM 588 C CA . ALA A 1 74 ? 2.206 2.952 -2.480 1.00 93.88 74 ALA A CA 1
ATOM 589 C C . ALA A 1 74 ? 0.985 3.754 -1.997 1.00 93.88 74 ALA A C 1
ATOM 591 O O . ALA A 1 74 ? 0.828 4.036 -0.808 1.00 93.88 74 ALA A O 1
ATOM 592 N N . LEU A 1 75 ? 0.063 4.050 -2.911 1.00 92.81 75 LEU A N 1
ATOM 593 C CA . LEU A 1 75 ? -1.208 4.696 -2.615 1.00 92.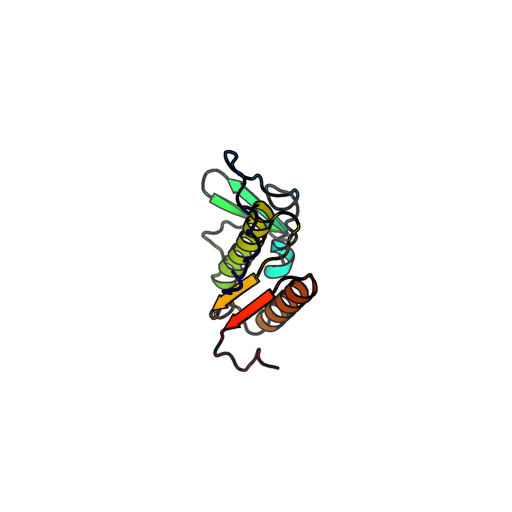81 75 LEU A CA 1
ATOM 594 C C . LEU A 1 75 ? -2.117 3.868 -1.695 1.00 92.81 75 LEU A C 1
ATOM 596 O O . LEU A 1 75 ? -2.821 4.447 -0.860 1.00 92.81 75 LEU A O 1
ATOM 600 N N . LEU A 1 76 ? -2.123 2.540 -1.827 1.00 93.06 76 LEU A N 1
ATOM 601 C CA . LEU A 1 76 ? -2.827 1.640 -0.912 1.00 93.06 76 LEU A CA 1
ATOM 602 C C . LEU A 1 76 ? -2.186 1.671 0.482 1.00 93.06 76 LEU A C 1
ATOM 604 O O . LEU A 1 76 ? -2.896 1.808 1.478 1.00 93.06 76 LEU A O 1
ATOM 608 N N . ALA A 1 77 ? -0.854 1.637 0.565 1.00 92.31 77 ALA A N 1
ATOM 609 C CA . ALA A 1 77 ? -0.136 1.754 1.833 1.00 92.31 77 ALA A CA 1
ATOM 610 C C . ALA A 1 77 ? -0.443 3.073 2.568 1.00 92.31 77 ALA A C 1
ATOM 612 O O . ALA A 1 77 ? -0.682 3.060 3.780 1.00 92.31 77 ALA A O 1
ATOM 613 N N . LEU A 1 78 ? -0.510 4.197 1.842 1.00 91.00 78 LEU A N 1
ATOM 614 C CA . LEU A 1 78 ? -0.923 5.490 2.400 1.00 91.00 78 LEU A CA 1
ATOM 615 C C . LEU A 1 78 ? -2.367 5.466 2.904 1.00 91.00 78 LEU A C 1
ATOM 617 O O . LEU A 1 78 ? -2.626 5.909 4.020 1.00 91.00 78 LEU A O 1
ATOM 621 N N . ARG A 1 79 ? -3.304 4.907 2.125 1.00 90.12 79 ARG A N 1
ATOM 622 C CA . ARG A 1 79 ? -4.714 4.766 2.537 1.00 90.12 79 ARG A CA 1
ATOM 623 C C . ARG A 1 79 ? -4.855 3.979 3.833 1.00 90.12 79 ARG A C 1
ATOM 625 O O . ARG A 1 79 ? -5.604 4.397 4.710 1.00 90.12 79 ARG A O 1
ATOM 632 N N . MET A 1 80 ? -4.097 2.895 3.985 1.00 88.50 80 MET A N 1
ATOM 633 C CA . MET A 1 80 ? -4.053 2.126 5.231 1.00 88.50 80 MET A CA 1
ATOM 634 C C . MET A 1 80 ? -3.540 2.971 6.405 1.00 88.50 80 MET A C 1
ATOM 636 O O . MET A 1 80 ? -4.090 2.902 7.503 1.00 88.50 80 MET A O 1
ATOM 640 N N . GLY A 1 81 ? -2.527 3.809 6.168 1.00 86.56 81 GLY A N 1
ATOM 641 C CA . GLY A 1 81 ? -2.038 4.774 7.153 1.00 86.56 81 GLY A CA 1
ATOM 642 C C . GLY A 1 81 ? -3.084 5.803 7.562 1.00 86.56 81 GLY A C 1
ATOM 643 O O . GLY A 1 81 ? -3.336 5.973 8.752 1.00 86.56 81 GLY A O 1
ATOM 644 N N . PHE A 1 82 ? -3.761 6.429 6.596 1.00 87.00 82 PHE A N 1
ATOM 645 C CA . PHE A 1 82 ? -4.839 7.382 6.874 1.00 87.00 82 PHE A CA 1
ATOM 646 C C . PHE A 1 82 ? -5.994 6.731 7.638 1.00 87.00 82 PHE A C 1
ATOM 648 O O . PHE A 1 82 ? -6.536 7.318 8.571 1.00 87.00 82 PHE A O 1
ATOM 655 N N . ALA A 1 83 ? -6.354 5.502 7.276 1.00 87.75 83 ALA A N 1
ATOM 656 C CA . ALA A 1 83 ? -7.399 4.764 7.962 1.00 87.75 83 ALA A CA 1
ATOM 657 C C . ALA A 1 83 ? -7.015 4.480 9.425 1.00 87.75 83 ALA A C 1
ATOM 659 O O . ALA A 1 83 ? -7.835 4.688 10.318 1.00 87.75 83 ALA A O 1
ATOM 660 N N . ARG A 1 84 ? -5.751 4.113 9.691 1.00 83.31 84 ARG A N 1
ATOM 661 C CA . ARG A 1 84 ? -5.212 3.969 11.055 1.00 83.31 84 ARG A CA 1
ATOM 662 C C . ARG A 1 84 ? -5.194 5.290 11.819 1.00 83.31 84 ARG A C 1
ATOM 664 O O . ARG A 1 84 ? -5.532 5.326 12.992 1.00 83.31 84 ARG A O 1
ATOM 671 N N . MET A 1 85 ? -4.822 6.378 11.157 1.00 83.81 85 MET A N 1
ATOM 672 C CA . MET A 1 85 ? -4.806 7.716 11.742 1.00 83.81 85 MET A CA 1
ATOM 673 C C . MET A 1 85 ? -6.203 8.159 12.209 1.00 83.81 85 MET A C 1
ATOM 675 O O . MET A 1 85 ? -6.330 8.804 13.246 1.00 83.81 85 MET A O 1
ATOM 679 N N . ILE A 1 86 ? -7.253 7.807 11.462 1.00 84.44 86 ILE A N 1
ATOM 680 C CA . ILE A 1 86 ? -8.637 8.174 11.792 1.00 84.44 86 ILE A CA 1
ATOM 681 C C . ILE A 1 86 ? -9.239 7.211 12.824 1.00 84.44 86 ILE A C 1
ATOM 683 O O . ILE A 1 86 ? -9.866 7.653 13.780 1.00 84.44 86 ILE A O 1
ATOM 687 N N . ALA A 1 87 ? -9.059 5.900 12.647 1.00 84.62 87 ALA A N 1
ATOM 688 C CA . ALA A 1 87 ? -9.696 4.879 13.484 1.00 84.62 87 ALA A CA 1
ATOM 689 C C . ALA A 1 87 ? -8.858 4.441 14.698 1.00 84.62 87 ALA A C 1
ATOM 691 O O . ALA A 1 87 ? -9.317 3.632 15.510 1.00 84.62 87 ALA A O 1
ATOM 692 N N . GLY A 1 88 ? -7.631 4.952 14.828 1.00 82.69 88 GLY A N 1
ATOM 693 C CA . GLY A 1 88 ? -6.668 4.486 15.817 1.00 82.69 88 GLY A CA 1
ATOM 694 C C . GLY A 1 88 ? -6.446 2.985 15.681 1.00 82.69 88 GLY A C 1
ATOM 695 O O . GLY A 1 88 ? -6.255 2.462 14.581 1.00 82.69 88 GLY A O 1
ATOM 696 N N . ASP A 1 89 ? -6.528 2.270 16.804 1.00 79.94 89 ASP A N 1
ATOM 697 C CA . ASP A 1 89 ? -6.252 0.840 16.811 1.00 79.94 89 ASP A CA 1
ATOM 698 C C . ASP A 1 89 ? -7.367 -0.058 16.251 1.00 79.94 89 ASP A C 1
ATOM 700 O O . ASP A 1 89 ? -7.146 -1.253 16.029 1.00 79.94 89 ASP A O 1
ATOM 704 N N . GLN A 1 90 ? -8.531 0.519 15.948 1.00 86.56 90 GLN A N 1
ATOM 705 C CA . GLN A 1 90 ? -9.700 -0.220 15.486 1.00 86.56 90 GLN A CA 1
ATOM 706 C C . GLN A 1 90 ? -9.550 -0.632 14.013 1.00 86.56 90 GLN A C 1
ATOM 708 O O . GLN A 1 90 ? -9.387 0.239 13.152 1.00 86.56 90 GLN A O 1
ATOM 713 N N . PRO A 1 91 ? -9.607 -1.937 13.686 1.00 86.25 91 PRO A N 1
ATOM 714 C CA . PRO A 1 91 ? -9.636 -2.367 12.297 1.00 86.25 91 PRO A CA 1
ATOM 715 C C . PRO A 1 91 ? -10.946 -1.923 11.630 1.00 86.25 91 PRO A C 1
ATOM 717 O O . PRO A 1 91 ? -12.019 -1.978 12.234 1.00 86.25 91 PRO A O 1
ATOM 720 N N . LEU A 1 92 ? -10.851 -1.480 10.376 1.00 91.69 92 LEU A N 1
ATOM 721 C CA . LEU A 1 92 ? -12.002 -1.109 9.551 1.00 91.69 92 LEU A CA 1
ATOM 722 C C . LEU A 1 92 ? -12.239 -2.164 8.460 1.00 91.69 92 LEU A C 1
ATOM 724 O O . LEU A 1 92 ? -11.758 -3.298 8.536 1.00 91.69 92 LEU A O 1
ATOM 728 N N . PHE A 1 93 ? -12.982 -1.778 7.426 1.00 92.94 93 PHE A N 1
ATOM 729 C CA . PHE A 1 93 ? -13.127 -2.552 6.207 1.00 92.94 93 PHE A CA 1
ATOM 730 C C . PHE A 1 93 ? -12.479 -1.838 5.013 1.00 92.94 93 PHE A C 1
ATOM 732 O O . PHE A 1 93 ? -12.424 -0.608 4.958 1.00 92.94 93 PHE A O 1
ATOM 739 N N . LEU A 1 94 ? -11.999 -2.625 4.053 1.00 93.25 94 LEU A N 1
ATOM 740 C CA . LEU A 1 94 ? -11.491 -2.189 2.757 1.00 93.25 94 LEU A CA 1
ATOM 741 C C . LEU A 1 94 ? -12.427 -2.685 1.663 1.00 93.25 94 LEU A C 1
ATOM 743 O O . LEU A 1 94 ? -12.850 -3.839 1.684 1.00 93.25 94 LEU A O 1
ATOM 747 N N . ILE A 1 95 ? -12.707 -1.815 0.701 1.00 95.44 95 ILE A N 1
ATOM 748 C CA . ILE A 1 95 ? -13.412 -2.147 -0.535 1.00 95.44 95 ILE A CA 1
ATOM 749 C C . ILE A 1 95 ? -12.442 -1.846 -1.670 1.00 95.44 95 ILE A C 1
ATOM 751 O O . ILE A 1 95 ? -11.982 -0.711 -1.799 1.00 95.44 95 ILE A O 1
ATOM 755 N N . LEU A 1 96 ? -12.097 -2.869 -2.442 1.00 93.75 96 LEU A N 1
ATOM 756 C CA . LEU A 1 96 ? -11.115 -2.816 -3.517 1.00 93.75 96 LEU A CA 1
ATOM 757 C C . LEU A 1 96 ? -11.780 -3.316 -4.800 1.00 93.75 96 LEU A C 1
ATOM 759 O O . LEU A 1 96 ? -12.363 -4.394 -4.788 1.00 93.75 96 LEU A O 1
ATOM 763 N N . ASP A 1 97 ? -11.695 -2.534 -5.873 1.00 93.06 97 ASP A N 1
ATOM 764 C CA . ASP A 1 97 ? -12.260 -2.849 -7.191 1.00 93.06 97 ASP A CA 1
ATOM 765 C C . ASP A 1 97 ? -11.112 -2.906 -8.204 1.00 93.06 97 ASP A C 1
ATOM 767 O O . ASP A 1 97 ? -10.456 -1.891 -8.440 1.00 93.06 97 ASP A O 1
ATOM 771 N N . ASP A 1 98 ? -10.773 -4.111 -8.672 1.00 90.00 98 ASP A N 1
ATOM 772 C CA . ASP A 1 98 ? -9.639 -4.408 -9.566 1.00 90.00 98 ASP A CA 1
ATOM 773 C C . ASP A 1 98 ? -8.308 -3.737 -9.163 1.00 90.00 98 ASP A C 1
ATOM 775 O O . ASP A 1 98 ? -7.468 -3.366 -9.987 1.00 90.00 98 ASP A O 1
ATOM 779 N N . ALA A 1 99 ? -8.065 -3.629 -7.851 1.00 89.62 99 ALA A N 1
ATOM 780 C CA . ALA A 1 99 ? -6.980 -2.819 -7.293 1.00 89.62 99 ALA A CA 1
ATOM 781 C C . ALA A 1 99 ? -5.557 -3.267 -7.687 1.00 89.62 99 ALA A C 1
ATOM 783 O O . ALA A 1 99 ? -4.602 -2.542 -7.416 1.00 89.62 99 ALA A O 1
ATOM 784 N N . PHE A 1 100 ? -5.389 -4.453 -8.289 1.00 89.38 100 PHE A N 1
ATOM 785 C CA . PHE A 1 100 ? -4.088 -4.980 -8.725 1.00 89.38 100 PHE A CA 1
ATOM 786 C C . PHE A 1 100 ? -3.994 -5.252 -10.231 1.00 89.38 100 PHE A C 1
ATOM 788 O O . PHE A 1 100 ? -3.042 -5.904 -10.666 1.00 89.38 100 PHE A O 1
ATOM 795 N N . GLN A 1 101 ? -4.917 -4.726 -11.043 1.00 88.81 101 GLN A N 1
ATOM 796 C CA . GLN A 1 101 ? -4.926 -4.941 -12.497 1.00 88.81 101 GLN A CA 1
ATOM 797 C C . GLN A 1 101 ? -3.597 -4.561 -13.181 1.00 88.81 101 GLN A C 1
ATOM 799 O O . GLN A 1 101 ? -3.149 -5.246 -14.102 1.00 88.81 101 GLN A O 1
ATOM 804 N N . HIS A 1 102 ? -2.914 -3.519 -12.689 1.00 90.00 102 HIS A N 1
ATOM 805 C CA . HIS A 1 102 ? -1.639 -3.038 -13.234 1.00 90.00 102 HIS A CA 1
ATOM 806 C C . HIS A 1 102 ? -0.402 -3.688 -12.599 1.00 90.00 102 HIS A C 1
ATOM 808 O O . HIS A 1 102 ? 0.727 -3.360 -12.966 1.00 90.00 102 HIS A O 1
ATOM 814 N N . SER A 1 103 ? -0.586 -4.613 -11.653 1.00 87.25 103 SER A N 1
ATOM 815 C CA . SER A 1 103 ? 0.514 -5.425 -11.129 1.00 87.25 103 SER A CA 1
ATOM 816 C C . SER A 1 103 ? 0.818 -6.576 -12.084 1.00 87.25 103 SER A C 1
ATOM 818 O O . SER A 1 103 ? -0.090 -7.143 -12.693 1.00 87.25 103 SER A O 1
ATOM 820 N N . ASP A 1 104 ? 2.092 -6.937 -12.220 1.00 86.88 104 ASP A N 1
ATOM 821 C CA . ASP A 1 104 ? 2.485 -8.091 -13.024 1.00 86.88 104 ASP A CA 1
ATOM 822 C C . ASP A 1 104 ? 2.081 -9.418 -12.360 1.00 86.88 104 ASP A C 1
ATOM 824 O O . ASP A 1 104 ? 1.825 -9.496 -11.153 1.00 86.88 104 ASP A O 1
ATOM 828 N N . TRP A 1 105 ? 2.050 -10.481 -13.165 1.00 82.75 105 TRP A N 1
ATOM 829 C CA . TRP A 1 105 ? 1.606 -11.813 -12.749 1.00 82.75 105 TRP A CA 1
ATOM 830 C C . TRP A 1 105 ? 2.439 -12.423 -11.612 1.00 82.75 105 TRP A C 1
ATOM 832 O O . TRP A 1 105 ? 1.928 -13.270 -10.887 1.00 82.75 105 TRP A O 1
ATOM 842 N N . LYS A 1 106 ? 3.701 -12.004 -11.421 1.00 83.88 106 LYS A N 1
ATOM 843 C CA . LYS A 1 106 ? 4.537 -12.488 -10.311 1.00 83.88 106 LYS A CA 1
ATOM 844 C C . LYS A 1 106 ? 4.213 -11.756 -9.013 1.00 83.88 106 LYS A C 1
ATOM 846 O O . LYS A 1 106 ? 4.283 -12.358 -7.945 1.00 83.88 106 LYS A O 1
ATOM 851 N N . ARG A 1 107 ? 3.869 -10.466 -9.087 1.00 87.12 107 ARG A N 1
ATOM 852 C CA 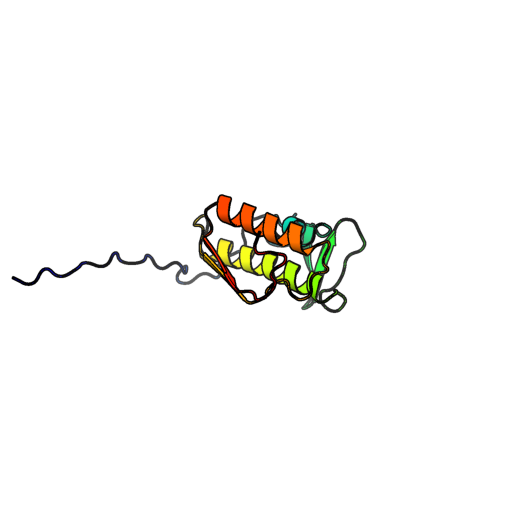. ARG A 1 107 ? 3.558 -9.634 -7.911 1.00 87.12 107 ARG A CA 1
ATOM 853 C C . ARG A 1 107 ? 2.129 -9.820 -7.409 1.00 87.12 107 ARG A C 1
ATOM 855 O O . ARG A 1 107 ? 1.919 -9.740 -6.202 1.00 87.12 107 ARG A O 1
ATOM 862 N N . ARG A 1 108 ? 1.158 -10.094 -8.288 1.00 89.12 108 ARG A N 1
ATOM 863 C CA . ARG A 1 108 ? -0.258 -10.263 -7.901 1.00 89.12 108 ARG A CA 1
ATOM 864 C C . ARG A 1 108 ? -0.488 -11.296 -6.789 1.00 89.12 108 ARG A C 1
ATOM 866 O O . ARG A 1 108 ? -1.100 -10.903 -5.798 1.00 89.12 108 ARG A O 1
ATOM 873 N N . PRO A 1 109 ? 0.020 -12.546 -6.866 1.00 89.38 109 PRO A N 1
ATOM 874 C CA . PRO A 1 109 ? -0.203 -13.532 -5.805 1.00 89.38 109 PRO A CA 1
ATOM 875 C C . PRO A 1 109 ? 0.269 -13.033 -4.439 1.00 89.38 109 PRO A C 1
ATOM 877 O O . PRO A 1 109 ? -0.426 -13.170 -3.438 1.00 89.38 109 PRO A O 1
ATOM 880 N N . TRP A 1 110 ? 1.417 -12.358 -4.409 1.00 90.56 110 TRP A N 1
ATOM 881 C CA . TRP A 1 110 ? 1.962 -11.784 -3.187 1.00 90.56 110 TRP A CA 1
ATOM 882 C C . TRP A 1 110 ? 1.120 -10.619 -2.639 1.00 90.56 110 TRP A C 1
ATOM 884 O O . TRP A 1 110 ? 0.973 -10.488 -1.422 1.00 90.56 110 TRP A O 1
ATOM 894 N N . LEU A 1 111 ? 0.530 -9.786 -3.502 1.00 92.44 111 LEU A N 1
ATOM 895 C CA . LEU A 1 111 ? -0.386 -8.719 -3.080 1.00 92.44 111 LEU A CA 1
ATOM 896 C C . LEU A 1 111 ? -1.683 -9.285 -2.490 1.00 92.44 111 LEU A C 1
ATOM 898 O O . LEU A 1 111 ? -2.163 -8.787 -1.470 1.00 92.44 111 LEU A O 1
ATOM 902 N N . VAL A 1 112 ? -2.221 -10.346 -3.091 1.00 91.75 112 VAL A N 1
ATOM 903 C CA . VAL A 1 112 ? -3.416 -11.045 -2.596 1.00 91.75 112 VAL A CA 1
ATOM 904 C C . VAL A 1 112 ? -3.126 -11.730 -1.261 1.00 91.75 112 VAL A C 1
ATOM 906 O O . VAL A 1 112 ? -3.859 -11.520 -0.296 1.00 91.75 112 VAL A O 1
ATOM 909 N N . GLU A 1 113 ? -2.008 -12.451 -1.144 1.00 92.00 113 GLU A N 1
ATOM 910 C CA . GLU A 1 113 ? -1.553 -13.032 0.127 1.00 92.00 113 GLU A CA 1
ATOM 911 C C . GLU A 1 113 ? -1.370 -11.943 1.198 1.00 92.00 113 GLU A C 1
ATOM 913 O O . GLU A 1 113 ? -1.746 -12.099 2.363 1.00 92.00 113 GLU A O 1
ATOM 918 N N . THR A 1 114 ? -0.827 -10.795 0.797 1.00 92.81 114 THR A N 1
ATOM 919 C CA . THR A 1 114 ? -0.651 -9.633 1.662 1.00 92.81 114 THR A CA 1
ATOM 920 C C . THR A 1 114 ? -1.984 -9.095 2.180 1.00 92.81 114 THR A C 1
ATOM 922 O O . THR A 1 114 ? -2.077 -8.823 3.385 1.00 92.81 114 THR A O 1
ATOM 925 N N . LEU A 1 115 ? -3.008 -8.979 1.326 1.00 93.12 115 LEU A N 1
ATOM 926 C CA . LEU A 1 115 ? -4.374 -8.635 1.737 1.00 93.12 115 LEU A CA 1
ATOM 927 C C . LEU A 1 115 ? -4.972 -9.701 2.654 1.00 93.12 115 LEU A C 1
ATOM 929 O O . LEU A 1 115 ? -5.582 -9.344 3.658 1.00 93.12 115 LEU A O 1
ATOM 933 N N . GLY A 1 116 ? -4.734 -10.985 2.383 1.00 93.31 116 GLY A N 1
ATOM 934 C CA . GLY A 1 116 ? -5.125 -12.081 3.272 1.00 93.31 116 GLY A CA 1
ATOM 935 C C . GLY A 1 116 ? -4.545 -11.896 4.674 1.00 93.31 116 GLY A C 1
ATOM 936 O O . GLY A 1 116 ? -5.272 -11.921 5.664 1.00 93.31 116 GLY A O 1
ATOM 937 N N . LYS A 1 117 ? -3.255 -11.556 4.767 1.00 93.06 117 LYS A N 1
ATOM 938 C CA . LYS A 1 117 ? -2.613 -11.218 6.044 1.00 93.06 117 LYS A CA 1
ATOM 939 C C . LYS A 1 117 ? -3.229 -9.967 6.699 1.00 93.06 117 LYS A C 1
ATOM 941 O O . LYS A 1 117 ? -3.203 -9.832 7.921 1.00 93.06 117 LYS A O 1
ATOM 946 N N . VAL A 1 118 ? -3.717 -8.990 5.918 1.00 91.31 118 VAL A N 1
ATOM 947 C CA . VAL A 1 118 ? -4.390 -7.784 6.452 1.00 91.31 118 VAL A CA 1
ATOM 948 C C . VAL A 1 118 ? -5.729 -8.212 7.043 1.00 91.31 118 VAL A C 1
ATOM 950 O O . VAL A 1 118 ? -6.034 -7.854 8.180 1.00 91.31 118 VAL A O 1
ATOM 953 N N . ALA A 1 119 ? -6.460 -9.074 6.341 1.00 93.50 119 ALA A N 1
ATOM 954 C CA . ALA A 1 119 ? -7.708 -9.634 6.824 1.00 93.50 119 ALA A CA 1
ATOM 955 C C . ALA A 1 119 ? -7.523 -10.427 8.129 1.00 93.50 119 ALA A C 1
ATOM 957 O O . ALA A 1 119 ? -8.243 -10.210 9.101 1.00 93.50 119 ALA A O 1
ATOM 958 N N . THR A 1 120 ? -6.478 -11.259 8.220 1.00 93.81 120 THR A N 1
ATOM 959 C CA . THR A 1 120 ? -6.172 -12.002 9.458 1.00 93.81 120 THR A CA 1
ATOM 960 C C . THR A 1 120 ? -5.787 -11.103 10.636 1.00 93.81 120 THR A C 1
ATOM 962 O O . THR A 1 120 ? -5.903 -11.527 11.780 1.00 93.81 120 THR A O 1
ATOM 965 N N . SER A 1 121 ? -5.366 -9.855 10.387 1.00 89.44 121 SER A N 1
ATOM 966 C CA . SER A 1 121 ? -5.123 -8.853 11.441 1.00 89.44 121 SER A CA 1
ATOM 967 C C . SER A 1 121 ? -6.387 -8.117 11.918 1.00 89.44 121 SER A C 1
ATOM 969 O O . SER A 1 121 ? -6.287 -7.138 12.653 1.00 89.44 121 SER A O 1
ATOM 971 N N . GLY A 1 122 ? -7.574 -8.581 11.516 1.00 91.69 122 GLY A N 1
ATOM 972 C CA . GLY A 1 122 ? -8.871 -8.086 11.988 1.00 91.69 122 GLY A CA 1
ATOM 973 C C . GLY A 1 122 ? -9.583 -7.127 11.034 1.00 91.69 122 GLY A C 1
ATOM 974 O O . GLY A 1 122 ? -10.730 -6.773 11.293 1.00 91.69 122 GLY A O 1
ATOM 975 N N . TRP A 1 123 ? -8.945 -6.718 9.934 1.00 93.75 123 TRP A N 1
ATOM 976 C CA . TRP A 1 123 ? -9.601 -5.914 8.901 1.00 93.75 123 TRP A CA 1
ATOM 977 C C . TRP A 1 123 ? -10.568 -6.771 8.086 1.00 93.75 123 TRP A C 1
ATOM 979 O O . TRP A 1 123 ? -10.286 -7.925 7.783 1.00 93.75 123 TRP A O 1
ATOM 989 N N . GLN A 1 124 ? -11.691 -6.203 7.662 1.00 95.31 124 GLN A N 1
ATOM 990 C CA . GLN A 1 124 ? -12.540 -6.857 6.667 1.00 95.31 124 GLN A CA 1
ATOM 991 C C . GLN A 1 124 ? -12.110 -6.409 5.268 1.00 95.31 124 GLN A C 1
ATOM 993 O O . GLN A 1 124 ? -11.950 -5.217 5.031 1.00 95.31 124 GLN A O 1
ATOM 998 N N . VAL A 1 125 ? -11.909 -7.332 4.331 1.00 94.88 125 VAL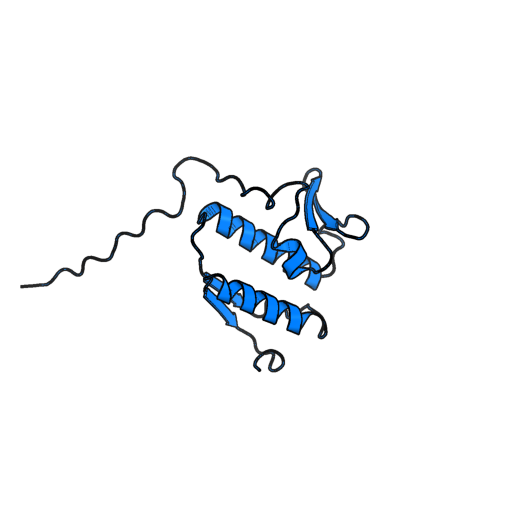 A N 1
ATOM 999 C CA . VAL A 1 125 ? -11.478 -6.988 2.967 1.00 94.88 125 VAL A CA 1
ATOM 1000 C C . VAL A 1 125 ? -12.493 -7.528 1.972 1.00 94.88 125 VAL A C 1
ATOM 1002 O O . VAL A 1 125 ? -12.706 -8.734 1.895 1.00 94.88 125 VAL A O 1
ATOM 1005 N N . PHE A 1 126 ? -13.108 -6.625 1.215 1.00 94.94 126 PHE A N 1
ATOM 1006 C CA . PHE A 1 126 ? -13.929 -6.939 0.054 1.00 94.94 126 PHE A CA 1
ATOM 1007 C C . PHE A 1 126 ? -13.117 -6.608 -1.192 1.00 94.94 126 PHE A C 1
ATOM 1009 O O . PHE A 1 126 ? -12.785 -5.445 -1.423 1.00 94.94 126 PHE A O 1
ATOM 1016 N N . TYR A 1 127 ? -12.769 -7.634 -1.962 1.00 93.25 127 TYR A N 1
ATOM 1017 C CA . TYR A 1 127 ? -12.012 -7.498 -3.198 1.00 93.25 127 TYR A CA 1
ATOM 1018 C C . TYR A 1 127 ? -12.887 -7.952 -4.362 1.00 93.25 127 TYR A C 1
ATOM 1020 O O . TYR A 1 127 ? -13.230 -9.129 -4.461 1.00 93.25 127 TYR A O 1
ATOM 1028 N N . PHE A 1 128 ? -13.275 -7.008 -5.208 1.00 93.19 128 PHE A N 1
ATOM 1029 C CA . PHE A 1 128 ? -14.028 -7.249 -6.428 1.00 93.19 128 PHE A CA 1
ATOM 1030 C C . PHE A 1 128 ? -13.049 -7.318 -7.590 1.00 93.19 128 PHE A C 1
ATOM 1032 O O . PHE A 1 128 ? -12.219 -6.424 -7.754 1.00 93.19 128 PHE A O 1
ATOM 1039 N N . SER A 1 129 ? -13.120 -8.400 -8.360 1.00 90.19 129 SER A N 1
ATOM 1040 C CA . SER A 1 129 ? -12.313 -8.554 -9.561 1.00 90.19 129 SER A CA 1
ATOM 1041 C C . SER A 1 129 ? -12.896 -9.582 -10.513 1.00 90.19 129 SER A C 1
ATOM 1043 O O . SER A 1 129 ? -13.637 -10.475 -10.100 1.00 90.19 129 SER A O 1
ATOM 1045 N N . MET A 1 130 ? -12.529 -9.439 -11.784 1.00 88.94 130 MET A N 1
ATOM 1046 C CA . MET A 1 130 ? -12.792 -10.411 -12.847 1.00 88.94 130 MET A CA 1
ATOM 1047 C C . MET A 1 130 ? -11.585 -11.324 -13.124 1.00 88.94 130 MET A C 1
ATOM 1049 O O . MET A 1 130 ? -11.631 -12.135 -14.046 1.00 88.94 130 MET A O 1
ATOM 1053 N N . ASP A 1 131 ? -10.484 -11.178 -12.378 1.00 85.06 131 ASP A N 1
ATOM 1054 C CA . ASP A 1 131 ? -9.279 -11.986 -12.562 1.00 85.06 131 ASP A CA 1
ATOM 1055 C C . ASP A 1 131 ? -9.444 -13.370 -11.908 1.00 85.06 131 ASP A C 1
ATOM 1057 O O . ASP A 1 131 ? -9.374 -13.522 -10.690 1.00 85.06 131 ASP A O 1
ATOM 1061 N N . ASP A 1 132 ? -9.641 -14.407 -12.722 1.00 82.25 132 ASP A N 1
ATOM 1062 C CA . ASP A 1 132 ? -9.770 -15.785 -12.231 1.00 82.25 132 ASP A CA 1
ATOM 1063 C C . ASP A 1 132 ? -8.488 -16.308 -11.554 1.00 82.25 132 ASP A C 1
ATOM 1065 O O . ASP A 1 132 ? -8.556 -17.240 -10.754 1.00 82.25 132 ASP A O 1
ATOM 1069 N N . HIS A 1 133 ? -7.317 -15.712 -11.822 1.00 79.38 133 HIS A N 1
ATOM 1070 C CA . HIS A 1 133 ? -6.033 -16.185 -11.282 1.00 79.38 133 HIS A CA 1
ATOM 1071 C C . HIS A 1 133 ? -5.851 -15.910 -9.785 1.00 79.38 133 HIS A C 1
ATOM 1073 O O . HIS A 1 133 ? -4.874 -16.374 -9.201 1.00 79.38 133 HIS A O 1
ATOM 1079 N N . ILE A 1 134 ? -6.741 -15.125 -9.179 1.00 78.94 134 ILE A N 1
ATOM 1080 C CA . ILE A 1 134 ? -6.686 -14.756 -7.758 1.00 78.94 134 ILE A CA 1
ATOM 1081 C C . ILE A 1 134 ? -7.860 -15.325 -6.952 1.00 78.94 134 ILE A C 1
ATOM 1083 O O . ILE A 1 134 ? -8.028 -14.972 -5.785 1.00 78.94 134 ILE A O 1
ATOM 1087 N N . ARG A 1 135 ? -8.699 -16.157 -7.582 1.00 76.31 135 ARG A N 1
ATOM 1088 C CA . ARG A 1 135 ? -9.867 -16.770 -6.942 1.00 76.31 135 ARG A CA 1
ATOM 1089 C C . ARG A 1 135 ? -9.486 -17.888 -5.970 1.00 76.31 135 ARG A C 1
ATOM 1091 O O . ARG A 1 135 ? -10.130 -18.017 -4.929 1.00 76.31 135 ARG A O 1
ATOM 1098 N N . ASP A 1 136 ? -8.483 -18.678 -6.346 1.00 68.50 136 ASP A N 1
ATOM 1099 C CA . ASP A 1 136 ? -8.075 -19.931 -5.701 1.00 68.50 136 ASP A CA 1
ATOM 1100 C C . ASP A 1 136 ? -6.685 -19.784 -5.045 1.00 68.50 136 ASP A C 1
ATOM 1102 O O . ASP A 1 136 ? -6.435 -20.478 -4.031 1.00 68.50 136 ASP A O 1
#

Sequence (136 aa):
MSKKKTFPSQSSLFPKGTIPQMPEGYYSSNPNPNLRRFTGIYDSFDLEGEEVILRGVDEPRRFSVLSTGTYEQALLALRMGFARMIAGDQPLFLILDDAFQHSDWKRRPWLVETLGKVATSGWQVFYFSMDDHIRD